Protein AF-A0A660U222-F1 (afdb_monomer_lite)

Foldseek 3Di:
DDDDDPDDAAEQEQQDQWDQDPVPGTDGDDVVSSVVSVVVLVPDPRHPYYDDHPDPPPPD

Radius of gyration: 14.14 Å; chains: 1; bounding box: 29×34×37 Å

pLDDT: mean 79.61, std 14.71, range [39.41, 94.88]

Secondary structure (DSSP, 8-state):
---STT----EEE---S-EEETTTEEE---HHHHHHHHHHHHH-TT--EEE---------

Structure (mmCIF, N/CA/C/O backbone):
data_AF-A0A660U222-F1
#
_entry.id   AF-A0A660U222-F1
#
loop_
_atom_site.group_PDB
_atom_site.id
_atom_site.type_symbol
_atom_site.label_atom_id
_atom_site.label_alt_id
_atom_site.label_comp_id
_atom_site.label_asym_id
_atom_site.label_entity_id
_atom_site.label_seq_id
_atom_site.pdbx_PDB_ins_code
_atom_site.Cartn_x
_atom_site.Cartn_y
_atom_site.Cartn_z
_atom_site.occupancy
_atom_site.B_iso_or_equiv
_atom_site.auth_seq_id
_atom_site.auth_comp_id
_atom_site.auth_asym_id
_atom_site.auth_atom_id
_atom_site.pdbx_PDB_model_num
ATOM 1 N N . MET A 1 1 ? 13.925 2.751 -13.798 1.00 64.81 1 MET A N 1
ATOM 2 C CA . MET A 1 1 ? 12.534 3.087 -14.172 1.00 64.81 1 MET A CA 1
ATOM 3 C C . MET A 1 1 ? 12.583 3.988 -15.395 1.00 64.81 1 MET A C 1
ATOM 5 O O . MET A 1 1 ? 13.338 4.950 -15.359 1.00 64.81 1 MET A O 1
ATOM 9 N N . ASN A 1 2 ? 11.883 3.653 -16.483 1.00 76.62 2 ASN A N 1
ATOM 10 C CA . ASN A 1 2 ? 12.000 4.371 -17.759 1.00 76.62 2 ASN A CA 1
ATOM 11 C C . ASN A 1 2 ? 10.661 5.017 -18.144 1.00 76.62 2 ASN A C 1
ATOM 13 O O . ASN A 1 2 ? 9.806 4.397 -18.774 1.00 76.62 2 ASN A O 1
ATOM 17 N N . ILE A 1 3 ? 10.433 6.240 -17.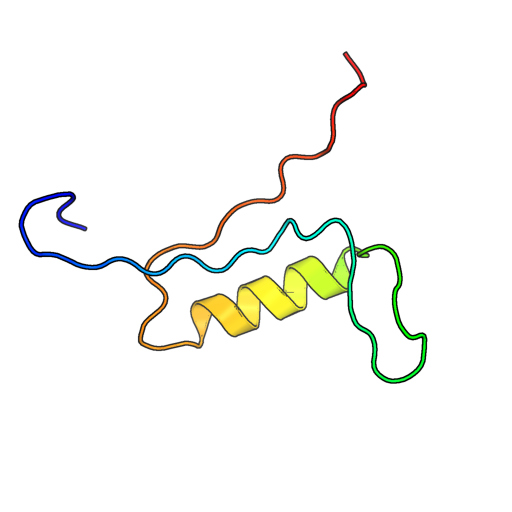680 1.00 81.81 3 ILE A N 1
ATOM 18 C CA . ILE A 1 3 ? 9.117 6.890 -17.719 1.00 81.81 3 ILE A CA 1
ATOM 19 C C . ILE A 1 3 ? 8.730 7.253 -19.168 1.00 81.81 3 ILE A C 1
ATOM 21 O O . ILE A 1 3 ? 9.501 7.906 -19.865 1.00 81.81 3 ILE A O 1
ATOM 25 N N . GLY A 1 4 ? 7.519 6.867 -19.601 1.00 83.12 4 GLY A N 1
ATOM 26 C CA . GLY A 1 4 ? 6.938 7.225 -20.907 1.00 83.12 4 GLY A CA 1
ATOM 27 C C . GLY A 1 4 ? 6.777 6.066 -21.905 1.00 83.12 4 GLY A C 1
ATOM 28 O O . GLY A 1 4 ? 7.038 4.904 -21.590 1.00 83.12 4 GLY A O 1
ATOM 29 N N . GLY A 1 5 ? 6.317 6.394 -23.121 1.00 87.44 5 GLY A N 1
ATOM 30 C CA . GLY A 1 5 ? 6.059 5.433 -24.203 1.00 87.44 5 GLY A CA 1
ATOM 31 C C . GLY A 1 5 ? 4.815 4.564 -23.966 1.00 87.44 5 GLY A C 1
ATOM 32 O O . GLY A 1 5 ? 3.813 5.042 -23.446 1.00 87.44 5 GLY A O 1
ATOM 33 N N . ASN A 1 6 ? 4.895 3.279 -24.327 1.00 88.94 6 ASN A N 1
ATOM 34 C CA . ASN A 1 6 ? 3.824 2.287 -24.118 1.00 88.94 6 ASN A CA 1
ATOM 35 C C . ASN A 1 6 ? 3.908 1.565 -22.755 1.00 88.94 6 ASN A C 1
ATOM 37 O O . ASN A 1 6 ? 3.220 0.566 -22.541 1.00 88.94 6 ASN A O 1
ATOM 41 N N . ASN A 1 7 ? 4.762 2.036 -21.842 1.00 88.06 7 ASN A N 1
ATOM 42 C CA . ASN A 1 7 ? 4.940 1.429 -20.524 1.00 88.06 7 ASN A CA 1
ATOM 43 C C . ASN A 1 7 ? 3.742 1.736 -19.613 1.00 88.06 7 ASN A C 1
ATOM 45 O O . ASN A 1 7 ? 3.236 2.859 -19.596 1.00 88.06 7 ASN A O 1
ATOM 49 N N . ARG A 1 8 ? 3.307 0.744 -18.830 1.00 87.56 8 ARG A N 1
ATOM 50 C CA . ARG A 1 8 ? 2.292 0.911 -17.781 1.00 87.56 8 ARG A CA 1
ATOM 51 C C . ARG A 1 8 ? 2.968 0.882 -16.421 1.00 87.56 8 ARG A C 1
ATOM 53 O O . ARG A 1 8 ? 3.865 0.073 -16.219 1.00 87.56 8 ARG A O 1
ATOM 60 N N . TYR A 1 9 ? 2.499 1.746 -15.530 1.00 86.12 9 TYR A N 1
ATOM 61 C CA . TYR A 1 9 ? 2.989 1.867 -14.166 1.00 86.12 9 TYR A CA 1
ATOM 62 C C . TYR A 1 9 ? 1.816 1.796 -13.203 1.00 86.12 9 TYR A C 1
ATOM 64 O O . TYR A 1 9 ? 0.817 2.490 -13.414 1.00 86.12 9 TYR A O 1
ATOM 72 N N . TYR A 1 10 ? 1.940 0.992 -12.154 1.00 87.50 10 TYR A N 1
ATOM 73 C CA . TYR A 1 10 ? 0.926 0.899 -11.113 1.00 87.50 10 TYR A CA 1
ATOM 74 C C . TYR A 1 10 ? 1.466 1.449 -9.800 1.00 87.50 10 TYR A C 1
ATOM 76 O O . TYR A 1 10 ? 2.541 1.075 -9.330 1.00 87.50 10 TYR A O 1
ATOM 84 N N . THR A 1 11 ? 0.679 2.327 -9.189 1.00 84.25 11 THR A N 1
ATOM 85 C CA . THR A 1 11 ? 1.022 2.966 -7.923 1.00 84.25 11 THR A CA 1
ATOM 86 C C . THR A 1 11 ? 0.041 2.523 -6.851 1.00 84.25 11 THR A C 1
ATOM 88 O O . THR A 1 11 ? -1.172 2.598 -7.052 1.00 84.25 11 THR A O 1
ATOM 91 N N . SER A 1 12 ? 0.556 2.109 -5.694 1.00 80.56 12 SER A N 1
ATOM 92 C CA . SER A 1 12 ? -0.284 1.851 -4.525 1.00 80.56 12 SER A CA 1
ATOM 93 C C . SER A 1 12 ? -0.715 3.171 -3.879 1.00 80.56 12 SER A C 1
ATOM 95 O O . SER A 1 12 ? 0.126 3.986 -3.481 1.00 80.56 12 SER A O 1
ATOM 97 N N . LEU A 1 13 ? -2.030 3.389 -3.780 1.00 71.06 13 LEU A N 1
ATOM 98 C CA . LEU A 1 13 ? -2.620 4.549 -3.117 1.00 71.06 13 LEU A CA 1
ATOM 99 C C . LEU A 1 13 ? -2.689 4.305 -1.603 1.00 71.06 13 LEU A C 1
ATOM 101 O O . LEU A 1 13 ? -3.673 3.785 -1.088 1.00 71.06 13 LEU A O 1
ATOM 105 N N . ILE A 1 14 ? -1.656 4.736 -0.888 1.00 66.81 14 ILE A N 1
ATOM 106 C CA . ILE A 1 14 ? -1.645 4.763 0.580 1.00 66.81 14 ILE A CA 1
ATOM 107 C C . ILE A 1 14 ? -2.517 5.898 1.183 1.00 66.81 14 ILE A C 1
ATOM 109 O O . ILE A 1 14 ? -3.121 5.660 2.227 1.00 66.81 14 ILE A O 1
ATOM 113 N N . PRO A 1 15 ? -2.661 7.110 0.589 1.00 65.44 15 PRO A N 1
ATOM 114 C CA . PRO A 1 15 ? -3.342 8.238 1.243 1.00 65.44 15 PRO A CA 1
ATOM 115 C C . PRO A 1 15 ? -4.874 8.226 1.124 1.00 65.44 15 PRO A C 1
ATOM 117 O O . PRO A 1 15 ? -5.485 9.279 0.941 1.00 65.44 15 PRO A O 1
ATOM 120 N N . ASN A 1 16 ? -5.529 7.068 1.232 1.00 67.50 16 ASN A N 1
ATOM 121 C CA . ASN A 1 16 ? -6.986 7.077 1.334 1.00 67.50 16 ASN A CA 1
ATOM 122 C C . ASN A 1 16 ? -7.383 7.750 2.668 1.00 67.50 16 ASN A C 1
ATOM 124 O O . ASN A 1 16 ? -6.935 7.297 3.724 1.00 67.50 16 ASN A O 1
ATOM 128 N N . PRO A 1 17 ? -8.207 8.820 2.669 1.00 77.00 17 PRO A N 1
ATOM 129 C CA . PRO A 1 17 ? -8.675 9.453 3.907 1.00 77.00 17 PRO A CA 1
ATOM 130 C C . PRO A 1 17 ? -9.541 8.534 4.781 1.00 77.00 17 PRO A C 1
ATOM 132 O O . PRO A 1 17 ? -9.921 8.936 5.888 1.00 77.00 17 PRO A O 1
ATOM 135 N N . TRP A 1 18 ? -9.847 7.335 4.279 1.00 85.19 18 TRP A N 1
ATOM 136 C CA . TRP A 1 18 ? -10.651 6.315 4.920 1.00 85.19 18 TRP A CA 1
ATOM 137 C C . TRP A 1 18 ? -10.042 4.920 4.754 1.00 85.19 18 TRP A C 1
ATOM 139 O O . TRP A 1 18 ? -9.498 4.581 3.704 1.00 85.19 18 TRP A O 1
ATOM 149 N N . ILE A 1 19 ? -10.201 4.091 5.780 1.00 87.62 19 ILE A N 1
ATOM 150 C CA . ILE A 1 19 ? -9.896 2.662 5.769 1.00 87.62 19 ILE A CA 1
ATOM 151 C C . ILE A 1 19 ? -11.212 1.903 5.876 1.00 87.62 19 ILE A C 1
ATOM 153 O O . ILE A 1 19 ? -12.038 2.213 6.734 1.00 87.62 19 ILE A O 1
ATOM 157 N N . ALA A 1 20 ? -11.403 0.928 4.990 1.00 89.69 20 ALA A N 1
ATOM 158 C CA . ALA A 1 20 ? -12.488 -0.039 5.089 1.00 89.69 20 ALA A CA 1
ATOM 159 C C . ALA A 1 20 ? -12.027 -1.189 5.992 1.00 89.69 20 ALA A C 1
ATOM 161 O O . ALA A 1 20 ? -11.424 -2.155 5.529 1.00 89.69 20 ALA A O 1
ATOM 162 N N . ASP A 1 21 ? -12.257 -1.035 7.289 1.00 89.44 21 ASP A N 1
ATOM 163 C CA . ASP A 1 21 ? -11.944 -2.037 8.296 1.00 89.44 21 ASP A CA 1
ATOM 164 C C . ASP A 1 21 ? -13.067 -3.075 8.371 1.00 89.44 21 ASP A C 1
ATOM 166 O O . ASP A 1 21 ? -14.251 -2.737 8.324 1.00 89.44 21 ASP A O 1
ATOM 170 N N . TYR A 1 22 ? -12.705 -4.351 8.488 1.00 90.00 22 TYR A N 1
ATOM 171 C CA . TYR A 1 22 ? -13.690 -5.427 8.558 1.00 90.00 22 TYR A CA 1
ATOM 172 C C . TYR A 1 22 ? -14.555 -5.352 9.826 1.00 90.00 22 TYR A C 1
ATOM 174 O O . TYR A 1 22 ? -15.747 -5.646 9.770 1.00 90.00 22 TYR A O 1
ATOM 182 N N . ASN A 1 23 ? -13.971 -4.954 10.960 1.00 94.88 23 ASN A N 1
ATOM 183 C CA . ASN A 1 23 ? -14.660 -4.922 12.249 1.00 94.88 23 ASN A CA 1
ATOM 184 C C . ASN A 1 23 ? -15.305 -3.559 12.518 1.00 94.88 23 ASN A C 1
ATOM 186 O O . ASN A 1 23 ? -16.410 -3.491 13.051 1.00 94.88 23 ASN A O 1
ATOM 190 N N . GLU A 1 24 ? -14.613 -2.476 12.165 1.00 91.50 24 GLU A N 1
ATOM 191 C CA . GLU A 1 24 ? -15.029 -1.106 12.500 1.00 91.50 24 GLU A CA 1
ATOM 192 C C . GLU A 1 24 ? -15.779 -0.401 11.359 1.00 91.50 24 GLU A C 1
ATOM 194 O O . GLU A 1 24 ? -16.318 0.693 11.540 1.00 91.50 24 GLU A O 1
ATOM 199 N N . GLY A 1 25 ? -15.837 -1.014 10.176 1.00 92.56 25 GLY A N 1
ATOM 200 C CA . GLY A 1 25 ? -16.385 -0.384 8.985 1.00 92.56 25 GLY A CA 1
ATOM 201 C C . GLY A 1 25 ? -15.481 0.742 8.482 1.00 92.56 25 GLY A C 1
ATOM 202 O O . GLY A 1 25 ? -14.257 0.623 8.445 1.00 92.56 25 GLY A O 1
ATOM 203 N N . LEU A 1 26 ? -16.075 1.849 8.036 1.00 92.25 26 LEU A N 1
ATOM 204 C CA . LEU A 1 26 ? -15.312 2.963 7.478 1.00 92.25 26 LEU A CA 1
ATOM 205 C C . LEU A 1 26 ? -14.725 3.837 8.598 1.00 92.25 26 LEU A C 1
ATOM 207 O O . LEU A 1 26 ? -15.461 4.556 9.273 1.00 92.25 26 LEU A O 1
ATOM 211 N N . ARG A 1 27 ? -13.399 3.832 8.757 1.00 91.56 27 ARG A N 1
ATOM 212 C CA . ARG A 1 27 ? -12.694 4.601 9.800 1.00 91.56 27 ARG A CA 1
ATOM 213 C C . ARG A 1 27 ? -11.577 5.478 9.245 1.00 91.56 27 ARG A C 1
ATOM 215 O O . ARG A 1 27 ? -11.200 5.372 8.080 1.00 91.56 27 ARG A O 1
ATOM 222 N N . ARG A 1 28 ? -11.031 6.363 10.084 1.00 87.44 28 ARG A N 1
ATOM 223 C CA . ARG A 1 28 ? -9.833 7.145 9.740 1.00 87.44 28 ARG A CA 1
ATOM 224 C C . ARG A 1 28 ? -8.583 6.253 9.760 1.00 87.44 28 ARG A C 1
ATOM 226 O O . ARG A 1 28 ? -8.507 5.352 10.600 1.00 87.44 28 ARG A O 1
ATOM 233 N N . PRO A 1 29 ? -7.611 6.500 8.866 1.00 86.19 29 PRO A N 1
ATOM 234 C CA . PRO A 1 29 ? -6.345 5.783 8.884 1.00 86.19 29 PRO A CA 1
ATOM 235 C C . PRO A 1 29 ? -5.536 6.122 10.140 1.00 86.19 29 PRO A C 1
ATOM 237 O O . PRO A 1 29 ? -5.493 7.274 10.578 1.00 86.19 29 PRO A O 1
ATOM 240 N N . VAL A 1 30 ? -4.856 5.117 10.677 1.00 86.88 30 VAL A N 1
ATOM 241 C CA . VAL A 1 30 ? -3.822 5.232 11.708 1.00 86.88 30 VAL A CA 1
ATOM 242 C C . VAL A 1 30 ? -2.455 4.870 11.117 1.00 86.88 30 VAL A C 1
ATOM 244 O O . VAL A 1 30 ? -2.352 4.394 9.986 1.00 86.88 30 VAL A O 1
ATOM 247 N N . LEU A 1 31 ? -1.376 5.080 11.877 1.00 87.06 31 LEU A N 1
ATOM 248 C CA . LEU A 1 31 ? -0.015 4.784 11.407 1.00 87.06 31 LEU A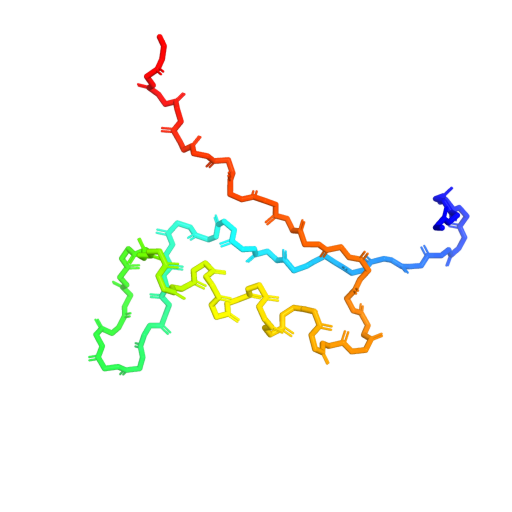 CA 1
ATOM 249 C 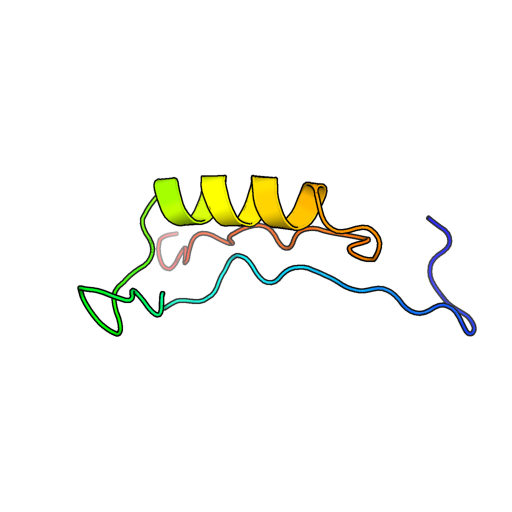C . LEU A 1 31 ? 0.191 3.308 11.030 1.00 87.06 31 LEU A C 1
ATOM 251 O O . LEU A 1 31 ? 0.959 3.020 10.113 1.00 87.06 31 LEU A O 1
ATOM 255 N N . GLU A 1 32 ? -0.511 2.381 11.686 1.00 89.06 32 GLU A N 1
ATOM 256 C CA . GLU A 1 32 ? -0.410 0.956 11.352 1.00 89.06 32 GLU A CA 1
ATOM 257 C C . GLU A 1 32 ? -0.966 0.647 9.954 1.00 89.06 32 GLU A C 1
ATOM 259 O O . GLU A 1 32 ? -0.381 -0.156 9.23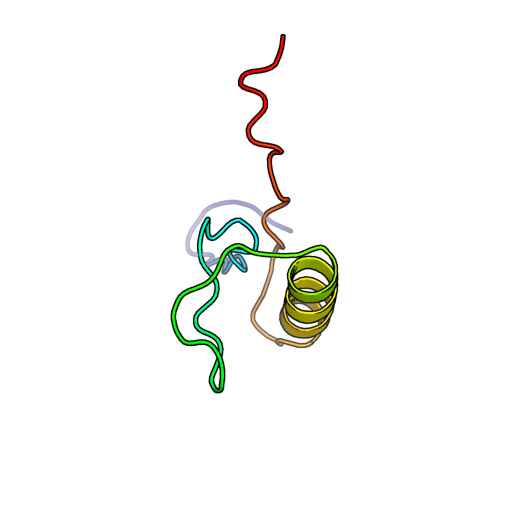0 1.00 89.06 32 GLU A O 1
ATOM 264 N N . ASP A 1 33 ? -2.011 1.349 9.504 1.00 87.38 33 ASP A N 1
ATOM 265 C CA . ASP A 1 33 ? -2.535 1.177 8.143 1.00 87.38 33 ASP A CA 1
ATOM 266 C C . ASP A 1 33 ? -1.514 1.631 7.096 1.00 87.38 33 ASP A C 1
ATOM 268 O O . ASP A 1 33 ? -1.355 1.000 6.052 1.00 87.38 33 ASP A O 1
ATOM 272 N N . VAL A 1 34 ? -0.775 2.708 7.385 1.00 83.88 34 VAL A N 1
ATOM 273 C CA . VAL A 1 34 ? 0.314 3.186 6.521 1.00 83.88 34 VAL A CA 1
ATOM 274 C C . VAL A 1 34 ? 1.408 2.126 6.422 1.00 83.88 34 VAL A C 1
ATOM 276 O O . VAL A 1 34 ? 1.864 1.816 5.319 1.00 83.88 34 VAL A O 1
ATOM 279 N N . ARG A 1 35 ? 1.807 1.535 7.554 1.00 87.12 35 ARG A N 1
ATOM 280 C CA . ARG A 1 35 ? 2.808 0.463 7.600 1.00 87.12 35 ARG A CA 1
ATOM 281 C C . ARG A 1 35 ? 2.357 -0.760 6.798 1.00 87.12 35 ARG A C 1
ATOM 283 O O . ARG A 1 35 ? 3.099 -1.209 5.925 1.00 87.12 35 ARG A O 1
ATOM 290 N N . ILE A 1 36 ? 1.155 -1.277 7.051 1.00 87.88 36 ILE A N 1
ATOM 291 C CA . ILE A 1 36 ? 0.629 -2.478 6.384 1.00 87.88 36 ILE A CA 1
ATOM 292 C C . ILE A 1 36 ? 0.466 -2.249 4.877 1.00 87.88 36 ILE A C 1
ATOM 294 O O . ILE A 1 36 ? 0.886 -3.094 4.084 1.00 87.88 36 ILE A O 1
ATOM 29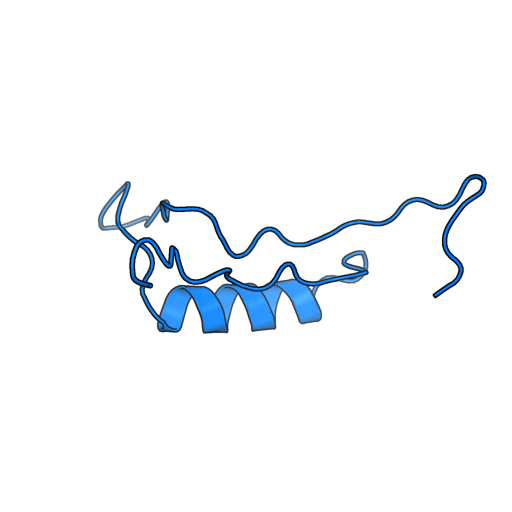8 N N . ASN A 1 37 ? -0.075 -1.101 4.457 1.00 85.12 37 ASN A N 1
ATOM 299 C CA . ASN A 1 37 ? -0.234 -0.780 3.035 1.00 85.12 37 ASN A CA 1
ATOM 300 C C . ASN A 1 37 ? 1.111 -0.595 2.322 1.00 85.12 37 ASN A C 1
ATOM 302 O O . ASN A 1 37 ? 1.229 -0.940 1.147 1.00 85.12 37 ASN A O 1
ATOM 306 N N . THR A 1 38 ? 2.132 -0.103 3.031 1.00 86.12 38 THR A N 1
ATOM 307 C CA . THR A 1 38 ? 3.504 -0.025 2.509 1.00 86.12 38 THR A CA 1
ATOM 308 C C . THR A 1 38 ? 4.069 -1.425 2.279 1.00 86.12 38 THR A C 1
ATOM 310 O O . THR A 1 38 ? 4.434 -1.742 1.153 1.00 86.12 38 THR A O 1
ATOM 313 N N . ILE A 1 39 ? 4.052 -2.292 3.300 1.00 89.56 39 ILE A N 1
ATOM 314 C CA . ILE A 1 39 ? 4.553 -3.677 3.199 1.00 89.56 39 ILE A CA 1
ATOM 315 C C . ILE A 1 39 ? 3.822 -4.444 2.091 1.00 89.56 39 ILE A C 1
ATOM 317 O O . ILE A 1 39 ? 4.442 -5.138 1.286 1.00 89.56 39 ILE A O 1
ATOM 321 N N . THR A 1 40 ? 2.497 -4.298 2.030 1.00 87.50 40 THR A N 1
ATOM 322 C CA . THR A 1 40 ? 1.669 -4.946 1.008 1.00 87.50 40 THR A CA 1
ATOM 323 C C . THR A 1 40 ? 2.040 -4.440 -0.380 1.00 87.50 40 THR A C 1
ATOM 325 O O . THR A 1 40 ? 2.255 -5.242 -1.281 1.00 87.50 40 THR A O 1
ATOM 328 N N . GLY A 1 41 ? 2.170 -3.122 -0.549 1.00 88.62 41 GLY A N 1
ATOM 329 C CA . GLY A 1 41 ? 2.567 -2.519 -1.815 1.00 88.62 41 GLY A CA 1
ATOM 330 C C . GLY A 1 41 ? 3.946 -2.981 -2.293 1.00 88.62 41 GLY A C 1
ATOM 331 O O . GLY A 1 41 ? 4.076 -3.319 -3.462 1.00 88.62 41 GLY A O 1
ATOM 332 N N . GLU A 1 42 ? 4.941 -3.073 -1.404 1.00 87.38 42 GLU A N 1
ATOM 333 C CA . GLU A 1 42 ? 6.277 -3.602 -1.741 1.00 87.38 42 GLU A CA 1
ATOM 334 C C . GLU A 1 42 ? 6.259 -5.088 -2.116 1.00 87.38 42 GLU A C 1
ATOM 336 O O . GLU A 1 42 ? 7.090 -5.547 -2.896 1.00 87.38 42 GLU A O 1
ATOM 341 N N . SER A 1 43 ? 5.309 -5.847 -1.568 1.00 90.31 43 SER A N 1
ATOM 342 C CA . SER A 1 43 ? 5.196 -7.290 -1.801 1.00 90.31 43 SER A CA 1
ATOM 343 C C . SER A 1 43 ? 4.490 -7.640 -3.116 1.00 90.31 43 SER A C 1
ATOM 345 O O . SER A 1 43 ? 4.507 -8.801 -3.530 1.00 90.31 43 SER A O 1
ATOM 347 N N . LEU A 1 44 ? 3.835 -6.677 -3.773 1.00 87.69 44 LEU A N 1
ATOM 348 C CA . LEU A 1 44 ? 3.074 -6.921 -4.996 1.00 87.69 44 LEU A CA 1
ATOM 349 C C . LEU A 1 44 ? 3.974 -6.831 -6.242 1.00 87.69 44 LEU A C 1
ATOM 351 O O . LEU A 1 44 ? 4.614 -5.806 -6.465 1.00 87.69 44 LEU A O 1
ATOM 355 N N . PRO A 1 45 ? 3.957 -7.843 -7.131 1.00 87.81 45 PRO A N 1
ATOM 356 C CA . PRO A 1 45 ? 4.899 -7.937 -8.252 1.00 87.81 45 PRO A CA 1
ATOM 357 C C . PRO A 1 45 ? 4.721 -6.849 -9.318 1.00 87.81 45 PRO A C 1
ATOM 359 O O . PRO A 1 45 ? 5.624 -6.621 -10.115 1.00 87.81 45 PRO A O 1
ATOM 362 N N . ASN A 1 46 ? 3.556 -6.201 -9.346 1.00 87.56 46 ASN A N 1
ATOM 363 C CA . ASN A 1 46 ? 3.197 -5.209 -10.355 1.00 87.56 46 ASN A CA 1
ATOM 364 C C . ASN A 1 46 ? 3.119 -3.789 -9.786 1.00 87.56 46 ASN A C 1
ATOM 366 O O . ASN A 1 46 ? 2.589 -2.925 -10.467 1.00 87.56 46 ASN A O 1
ATOM 370 N N . VAL A 1 47 ? 3.554 -3.534 -8.549 1.00 86.81 47 VAL A N 1
ATOM 371 C CA . VAL A 1 47 ? 3.557 -2.177 -7.986 1.00 86.81 47 VAL A CA 1
ATOM 372 C C . VAL A 1 47 ? 4.916 -1.536 -8.245 1.00 86.81 47 VAL A C 1
ATOM 374 O O . VAL A 1 47 ? 5.929 -1.947 -7.691 1.00 86.81 47 VAL A O 1
ATOM 377 N N . ASP A 1 48 ? 4.929 -0.502 -9.081 1.00 88.38 48 ASP A N 1
ATOM 378 C CA . ASP A 1 48 ? 6.146 0.214 -9.473 1.00 88.38 48 ASP A CA 1
ATOM 379 C C . ASP A 1 48 ? 6.489 1.361 -8.514 1.00 88.38 48 ASP A C 1
ATOM 381 O O . ASP A 1 48 ? 7.628 1.830 -8.474 1.00 88.38 48 ASP A O 1
ATOM 385 N N . ALA A 1 49 ? 5.495 1.854 -7.767 1.00 85.31 49 ALA A N 1
ATOM 386 C CA . ALA A 1 49 ? 5.656 2.966 -6.842 1.00 85.31 49 ALA A CA 1
ATOM 387 C C . ALA A 1 49 ? 4.646 2.937 -5.685 1.00 85.31 49 ALA A C 1
ATOM 389 O O . ALA A 1 49 ? 3.505 2.491 -5.816 1.00 85.31 49 ALA A O 1
ATOM 390 N N . LEU A 1 50 ? 5.053 3.510 -4.552 1.00 85.69 50 LEU A N 1
ATOM 391 C CA . LEU A 1 50 ? 4.179 3.781 -3.413 1.00 85.69 50 LEU A CA 1
ATOM 392 C C . LEU A 1 50 ? 3.876 5.274 -3.339 1.00 85.69 50 LEU A C 1
ATOM 394 O O . LEU A 1 50 ? 4.789 6.104 -3.293 1.00 85.69 50 LEU A O 1
ATOM 398 N N . MET A 1 51 ? 2.594 5.630 -3.296 1.00 76.69 51 MET A N 1
ATOM 399 C CA . MET A 1 51 ? 2.194 7.016 -3.092 1.00 76.69 51 MET A CA 1
ATOM 400 C C . MET A 1 51 ? 2.367 7.369 -1.614 1.00 76.69 51 MET A C 1
ATOM 402 O O . MET A 1 51 ? 1.764 6.741 -0.751 1.00 76.69 51 MET A O 1
ATOM 406 N N . ARG A 1 52 ? 3.200 8.365 -1.299 1.00 68.38 52 ARG A N 1
ATOM 407 C CA . ARG A 1 52 ? 3.410 8.788 0.092 1.00 68.38 52 ARG A CA 1
ATOM 408 C C . ARG A 1 52 ? 2.187 9.529 0.620 1.00 68.38 52 ARG A C 1
ATOM 410 O O . ARG A 1 52 ? 1.532 10.266 -0.116 1.00 68.38 52 ARG A O 1
ATOM 417 N N . MET A 1 53 ? 1.922 9.372 1.915 1.00 62.97 53 MET A N 1
ATOM 418 C CA . MET A 1 53 ? 0.941 10.196 2.608 1.00 62.97 53 MET A CA 1
ATOM 419 C C . MET A 1 53 ? 1.431 11.645 2.596 1.00 62.97 53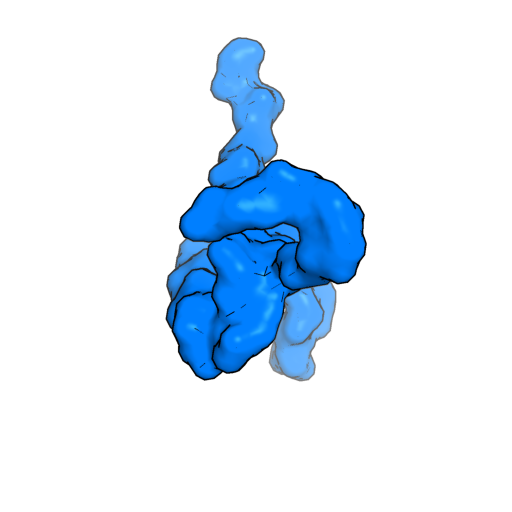 MET A C 1
ATOM 421 O O . MET A 1 53 ? 2.384 11.991 3.293 1.00 62.97 53 MET A O 1
ATOM 425 N N . ALA A 1 54 ? 0.793 12.497 1.792 1.00 52.59 54 ALA A N 1
ATOM 426 C CA . ALA A 1 54 ? 0.809 13.917 2.081 1.00 52.59 54 ALA A CA 1
ATOM 427 C C . ALA A 1 54 ? 0.057 14.049 3.404 1.00 52.59 54 ALA A C 1
ATOM 429 O O . ALA A 1 54 ? -1.140 13.763 3.460 1.00 52.59 54 ALA A O 1
ATOM 430 N N . GLY A 1 55 ? 0.750 14.409 4.487 1.00 49.50 55 GLY A N 1
ATOM 431 C CA . GLY A 1 55 ? 0.038 14.928 5.645 1.00 49.50 55 GLY A CA 1
ATOM 432 C C . GLY A 1 55 ? -0.904 16.003 5.116 1.00 49.50 55 GLY A C 1
ATOM 433 O O . GLY A 1 55 ? -0.476 16.846 4.327 1.00 49.50 55 GLY A O 1
ATOM 434 N N . THR A 1 56 ? -2.190 15.938 5.454 1.00 46.44 56 THR A N 1
ATOM 435 C CA . THR A 1 56 ? -3.126 17.032 5.198 1.00 46.44 56 THR A CA 1
ATOM 436 C C . THR A 1 56 ? -2.684 18.221 6.045 1.00 46.44 56 THR A C 1
ATOM 438 O O . THR A 1 56 ? -3.245 18.499 7.100 1.00 46.44 56 THR A O 1
ATOM 441 N N . GLY A 1 57 ? -1.618 18.885 5.607 1.00 41.00 57 GLY A N 1
ATOM 442 C CA . GLY A 1 57 ? -1.151 20.160 6.098 1.00 41.00 57 GLY A CA 1
ATOM 443 C C . GLY A 1 57 ? -2.090 21.233 5.581 1.00 41.00 57 GLY A C 1
ATOM 444 O O . GLY A 1 57 ? -1.745 21.978 4.677 1.00 41.00 57 GLY A O 1
ATOM 445 N N . TRP A 1 58 ? -3.267 21.314 6.198 1.00 39.62 58 TRP A N 1
ATOM 446 C CA . TRP A 1 58 ? -3.901 22.601 6.486 1.00 39.62 58 TRP A CA 1
ATOM 447 C C . TRP A 1 58 ? -3.345 23.168 7.806 1.00 39.62 58 TRP A C 1
ATOM 449 O O . TRP A 1 58 ? -4.082 23.697 8.630 1.00 39.62 58 TRP A O 1
ATOM 459 N N . ILE A 1 59 ? -2.036 23.004 8.024 1.00 44.22 59 ILE A N 1
ATOM 460 C CA . ILE A 1 59 ? -1.252 23.692 9.050 1.00 44.22 59 ILE A CA 1
ATOM 461 C C . ILE A 1 59 ? 0.086 24.063 8.401 1.00 44.22 59 ILE A C 1
ATOM 463 O O . ILE A 1 59 ? 1.068 23.329 8.505 1.00 44.22 59 ILE A O 1
ATOM 467 N N . LEU A 1 60 ? 0.063 25.170 7.663 1.00 39.41 60 LEU A N 1
ATOM 468 C CA . LEU A 1 60 ? 1.016 26.276 7.744 1.00 39.41 60 LEU A CA 1
ATOM 469 C C . LEU A 1 60 ? 0.197 27.562 7.610 1.00 39.41 60 LEU A C 1
ATOM 471 O O . LEU A 1 60 ? -0.696 27.579 6.732 1.00 39.41 60 LEU A O 1
#

Sequence (60 aa):
MNIGGNNRYYTSLIPNPWIADYNEGLRRPVLEDVRINTITGESLPNVDALMRMAGTGWIL